Protein AF-A0A811PKY4-F1 (afdb_monomer_lite)

Sequence (153 aa):
MANHGAAAIILIPSLLMAVALSRVDARLTAMRHNVAAALRWAKASVRPTGRSTRLTVRRDANGGYLLEKGAPVPVPELTCNKVHGVQAGETCSSVAQGSGLSQDDFLGFNPNINYEKMFIGHWVCLEATSARLSACMPGLICAAPLVPASRRR

Organism: NCBI:txid422564

Structure (mmCIF, N/CA/C/O backbone):
data_AF-A0A811PKY4-F1
#
_entry.id   AF-A0A811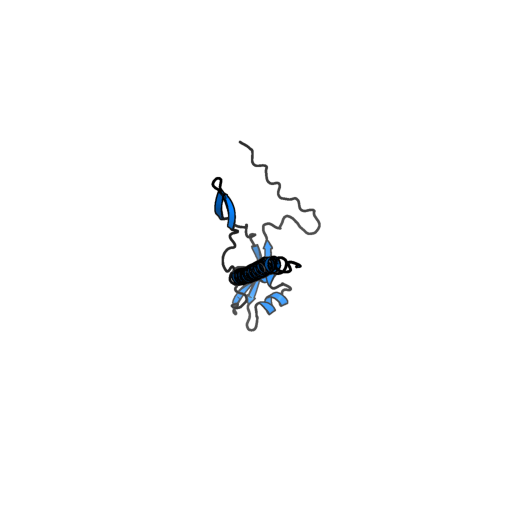PKY4-F1
#
loop_
_atom_site.group_PDB
_atom_site.id
_atom_site.type_symbol
_atom_site.label_atom_id
_atom_site.label_alt_id
_atom_site.label_comp_id
_atom_site.label_asym_id
_atom_site.label_entity_id
_atom_site.label_seq_id
_atom_site.pdbx_PDB_ins_code
_atom_site.Cartn_x
_atom_site.Cartn_y
_atom_site.Cartn_z
_atom_site.occupancy
_atom_site.B_iso_or_equiv
_atom_site.auth_seq_id
_atom_site.auth_comp_id
_atom_site.auth_asym_id
_atom_site.auth_atom_id
_atom_site.pdbx_PDB_model_num
ATOM 1 N N . MET A 1 1 ? -26.630 -38.150 -80.954 1.00 43.03 1 MET A N 1
ATOM 2 C CA . MET A 1 1 ? -26.161 -38.874 -79.752 1.00 43.03 1 MET A CA 1
ATOM 3 C C . MET A 1 1 ? -25.274 -37.926 -78.956 1.00 43.03 1 MET A C 1
ATOM 5 O O . MET A 1 1 ? -24.076 -37.871 -79.193 1.00 43.03 1 MET A O 1
ATOM 9 N N . ALA A 1 2 ? -25.871 -37.080 -78.113 1.00 48.19 2 ALA A N 1
ATOM 10 C CA . ALA A 1 2 ? -25.121 -36.136 -77.291 1.00 48.19 2 ALA A CA 1
ATOM 11 C C . ALA A 1 2 ? -24.667 -36.854 -76.018 1.00 48.19 2 ALA A C 1
ATOM 13 O O . ALA A 1 2 ? -25.489 -37.371 -75.260 1.00 48.19 2 ALA A O 1
ATOM 14 N N . ASN A 1 3 ? -23.351 -36.938 -75.819 1.00 51.03 3 ASN A N 1
ATOM 15 C CA . ASN A 1 3 ? -22.795 -37.372 -74.551 1.00 51.03 3 ASN A CA 1
ATOM 16 C C . ASN A 1 3 ? -23.120 -36.283 -73.508 1.00 51.03 3 ASN A C 1
ATOM 18 O O . ASN A 1 3 ? -22.795 -35.117 -73.691 1.00 51.03 3 ASN A O 1
ATOM 22 N N . HIS A 1 4 ? -23.834 -36.645 -72.445 1.00 53.56 4 HIS A N 1
ATOM 23 C CA . HIS A 1 4 ? -24.158 -35.752 -71.324 1.00 53.56 4 HIS A CA 1
ATOM 24 C C . HIS A 1 4 ? -23.570 -36.277 -69.999 1.00 53.56 4 HIS A C 1
ATOM 26 O O . HIS A 1 4 ? -24.026 -35.921 -68.919 1.00 53.56 4 HIS A O 1
ATOM 32 N N . GLY A 1 5 ? -22.545 -37.138 -70.059 1.00 55.12 5 GLY A N 1
ATOM 33 C CA . GLY A 1 5 ? -22.059 -37.899 -68.899 1.00 55.12 5 GLY A CA 1
ATOM 34 C C . GLY A 1 5 ? -20.839 -37.343 -68.154 1.00 55.12 5 GLY A C 1
ATOM 35 O O . GLY A 1 5 ? -20.480 -37.898 -67.124 1.00 55.12 5 GLY A O 1
ATOM 36 N N . ALA A 1 6 ? -20.175 -36.285 -68.636 1.00 54.97 6 ALA A N 1
ATOM 37 C CA . ALA A 1 6 ? -18.858 -35.898 -68.104 1.00 54.97 6 ALA A CA 1
ATOM 38 C C . ALA A 1 6 ? -18.867 -34.715 -67.112 1.00 54.97 6 ALA A C 1
ATOM 40 O O . ALA A 1 6 ? -17.943 -34.583 -66.313 1.00 54.97 6 ALA A O 1
ATOM 41 N N . ALA A 1 7 ? -19.900 -33.864 -67.113 1.00 54.44 7 ALA A N 1
ATOM 42 C CA . ALA A 1 7 ? -19.901 -32.631 -66.313 1.00 54.44 7 ALA A CA 1
ATOM 43 C C . ALA A 1 7 ? -20.291 -32.837 -64.833 1.00 54.44 7 ALA A C 1
ATOM 45 O O . ALA A 1 7 ? -19.872 -32.069 -63.970 1.00 54.44 7 ALA A O 1
ATOM 46 N N . ALA A 1 8 ? -21.056 -33.887 -64.514 1.00 54.09 8 ALA A N 1
ATOM 47 C CA . ALA A 1 8 ? -21.541 -34.136 -63.151 1.00 54.09 8 ALA A CA 1
ATOM 48 C C . ALA A 1 8 ? -20.479 -34.753 -62.217 1.00 54.09 8 ALA A C 1
ATOM 50 O O . ALA A 1 8 ? -20.572 -34.616 -61.000 1.00 54.09 8 ALA A O 1
ATOM 51 N N . ILE A 1 9 ? -19.449 -35.403 -62.769 1.00 55.09 9 ILE A N 1
ATOM 52 C CA . ILE A 1 9 ? -18.454 -36.160 -61.988 1.00 55.09 9 ILE A CA 1
ATOM 53 C C . ILE A 1 9 ? -17.368 -35.240 -61.400 1.00 55.09 9 ILE A C 1
ATOM 55 O O . ILE A 1 9 ? -16.780 -35.566 -60.375 1.00 55.09 9 ILE A O 1
ATOM 59 N N . ILE A 1 10 ? -17.140 -34.058 -61.985 1.00 55.59 10 ILE A N 1
ATOM 60 C CA . ILE A 1 10 ? -16.085 -33.119 -61.554 1.00 55.59 10 ILE A CA 1
ATOM 61 C C . ILE A 1 10 ? -16.537 -32.251 -60.364 1.00 55.59 10 ILE A C 1
ATOM 63 O O . ILE A 1 10 ? -15.718 -31.848 -59.541 1.00 55.59 10 ILE A O 1
ATOM 67 N N . LEU A 1 11 ? -17.843 -32.017 -60.202 1.00 58.88 11 LEU A N 1
ATOM 68 C CA . LEU A 1 11 ? -18.378 -31.187 -59.111 1.00 58.88 11 LEU A CA 1
ATOM 69 C C . LEU A 1 11 ? -18.365 -31.900 -57.749 1.00 58.88 11 LEU A C 1
ATOM 71 O O . LEU A 1 11 ? -18.230 -31.253 -56.711 1.00 58.88 11 LEU A O 1
ATOM 75 N N . ILE A 1 12 ? -18.459 -33.232 -57.744 1.00 65.75 12 ILE A N 1
ATOM 76 C CA . ILE A 1 12 ? -18.474 -34.057 -56.527 1.00 65.75 12 ILE A CA 1
ATOM 77 C C . ILE A 1 12 ? -17.137 -33.989 -55.754 1.00 65.75 12 ILE A C 1
ATOM 79 O O . ILE A 1 12 ? -17.178 -33.698 -54.557 1.00 65.75 12 ILE A O 1
ATOM 83 N N . PRO A 1 13 ? -15.949 -34.192 -56.366 1.00 66.50 13 PRO A N 1
ATOM 84 C CA . PRO A 1 13 ? -14.678 -34.093 -55.649 1.00 66.50 13 PRO A CA 1
ATOM 85 C C . PRO A 1 13 ? -14.370 -32.661 -55.195 1.00 66.50 13 PRO A C 1
ATOM 87 O O . PRO A 1 13 ? -13.866 -32.478 -54.088 1.00 66.50 13 PRO A O 1
ATOM 90 N N . SER A 1 14 ? -14.729 -31.639 -55.981 1.00 71.88 14 SER A N 1
ATOM 91 C CA . SER A 1 14 ? -14.565 -30.234 -55.580 1.00 71.88 14 SER A CA 1
ATOM 92 C C . SER A 1 14 ? -15.417 -29.877 -54.360 1.00 71.88 14 SER A C 1
ATOM 94 O O . SER A 1 14 ? -14.925 -29.226 -53.438 1.00 71.88 14 SER A O 1
ATOM 96 N N . LEU A 1 15 ? -16.666 -30.352 -54.308 1.00 71.75 15 LEU A N 1
ATOM 97 C CA . LEU A 1 15 ? -17.543 -30.156 -53.154 1.00 71.75 15 LEU A CA 1
ATOM 98 C C . LEU A 1 15 ? -17.033 -30.918 -51.919 1.00 71.75 15 LEU A C 1
ATOM 100 O O . LEU A 1 15 ? -17.050 -30.379 -50.813 1.00 71.75 15 LEU A O 1
ATOM 104 N N . LEU A 1 16 ? -16.517 -32.139 -52.102 1.00 71.12 16 LEU A N 1
ATOM 105 C CA . LEU A 1 16 ? -15.945 -32.935 -51.014 1.00 71.12 16 LEU A CA 1
ATOM 106 C C . LEU A 1 16 ? -14.696 -32.267 -50.408 1.00 71.12 16 LEU A C 1
ATOM 108 O O . LEU A 1 16 ? -14.552 -32.230 -49.184 1.00 71.12 16 LEU A O 1
ATOM 112 N N . MET A 1 17 ? -13.823 -31.695 -51.246 1.00 70.00 17 MET A N 1
ATOM 113 C CA . MET A 1 17 ? -12.639 -30.951 -50.798 1.00 70.00 17 MET A CA 1
ATOM 114 C C . MET A 1 17 ? -13.010 -29.636 -50.104 1.00 70.00 17 MET A C 1
ATOM 116 O O . MET A 1 17 ? -12.439 -29.325 -49.061 1.00 70.00 17 MET A O 1
ATOM 120 N N . ALA A 1 18 ? -14.003 -28.898 -50.608 1.00 68.25 18 ALA A N 1
ATOM 121 C CA . ALA A 1 18 ? -14.485 -27.676 -49.960 1.00 68.25 18 ALA A CA 1
ATOM 122 C C . ALA A 1 18 ? -15.056 -27.955 -48.555 1.00 68.25 18 ALA A C 1
ATOM 124 O O . ALA A 1 18 ? -14.702 -27.275 -47.594 1.00 68.25 18 ALA A O 1
ATOM 125 N N . VAL A 1 19 ? -15.866 -29.011 -48.405 1.00 69.31 19 VAL A N 1
ATOM 126 C CA . VAL A 1 19 ? -16.409 -29.431 -47.100 1.00 69.31 19 VAL A CA 1
ATOM 127 C C . VAL A 1 19 ? -15.298 -29.889 -46.147 1.00 69.31 19 VAL A C 1
ATOM 129 O O . VAL A 1 19 ? -15.368 -29.615 -44.947 1.00 69.31 19 VAL A O 1
ATOM 132 N N . ALA A 1 20 ? -14.262 -30.567 -46.649 1.00 66.19 20 ALA A N 1
ATOM 133 C CA . ALA A 1 20 ? -13.107 -30.957 -45.843 1.00 66.19 20 ALA A CA 1
ATOM 134 C C . ALA A 1 20 ? -12.315 -29.735 -45.342 1.00 66.19 20 ALA A C 1
ATOM 136 O O . ALA A 1 20 ? -12.012 -29.671 -44.150 1.00 66.19 20 ALA A O 1
ATOM 137 N N . LEU A 1 21 ? -12.056 -28.746 -46.205 1.00 66.06 21 LEU A N 1
ATOM 138 C CA . LEU A 1 21 ? -11.366 -27.502 -45.840 1.00 66.06 21 LEU A CA 1
ATOM 139 C C . LEU A 1 21 ? -12.149 -26.708 -44.781 1.00 66.06 21 LEU A C 1
ATOM 141 O O . LEU A 1 21 ? -11.592 -26.390 -43.731 1.00 66.06 21 LEU A O 1
ATOM 145 N N . SER A 1 22 ? -13.466 -26.528 -44.949 1.00 64.62 22 SER A N 1
ATOM 146 C CA . SER A 1 22 ? -14.300 -25.845 -43.942 1.00 64.62 22 SER A CA 1
ATOM 147 C C . SER A 1 22 ? -14.326 -26.562 -42.583 1.00 64.62 22 SER A C 1
ATOM 149 O O . SER A 1 22 ? -14.400 -25.921 -41.532 1.00 64.62 22 SER A O 1
ATOM 151 N N . ARG A 1 23 ? -14.240 -27.901 -42.566 1.00 64.94 23 ARG A N 1
ATOM 152 C CA . ARG A 1 23 ? -14.153 -28.685 -41.318 1.00 64.94 23 ARG A CA 1
ATOM 153 C C . ARG A 1 23 ? -12.795 -28.537 -40.629 1.00 64.94 23 ARG A C 1
ATOM 155 O O . ARG A 1 23 ? -12.744 -28.570 -39.399 1.00 64.94 23 ARG A O 1
ATOM 162 N N . VAL A 1 24 ? -11.711 -28.386 -41.389 1.00 65.31 24 VAL A N 1
ATOM 163 C CA . VAL A 1 24 ? -10.367 -28.130 -40.845 1.00 65.31 24 VAL A CA 1
ATOM 164 C C . VAL A 1 24 ? -10.294 -26.726 -40.236 1.00 65.31 24 VAL A C 1
ATOM 166 O O . VAL A 1 24 ? -9.824 -26.593 -39.105 1.00 65.31 24 VAL A O 1
ATOM 169 N N . ASP A 1 25 ? -10.857 -25.711 -40.898 1.00 60.94 25 ASP A N 1
ATOM 170 C CA . ASP A 1 25 ? -10.907 -24.331 -40.388 1.00 60.94 25 ASP A CA 1
ATOM 171 C C . ASP A 1 25 ? -11.718 -24.210 -39.088 1.00 60.94 25 ASP A C 1
ATOM 173 O O . ASP A 1 25 ? -11.295 -23.550 -38.130 1.00 60.94 25 ASP A O 1
ATOM 177 N N . ALA A 1 26 ? -12.853 -24.912 -39.000 1.00 58.62 26 ALA A N 1
ATOM 178 C CA . ALA A 1 26 ? -13.662 -24.972 -37.783 1.00 58.62 26 ALA A CA 1
ATOM 179 C C . ALA A 1 26 ? -12.897 -25.621 -36.614 1.00 58.62 26 ALA A C 1
ATOM 181 O O . ALA A 1 26 ? -12.921 -25.116 -35.488 1.00 58.62 26 ALA A O 1
ATOM 182 N N . ARG A 1 27 ? -12.158 -26.709 -36.877 1.00 60.44 27 ARG A N 1
ATOM 183 C CA . ARG A 1 27 ? -11.315 -27.379 -35.871 1.00 60.44 27 ARG A CA 1
ATOM 184 C C . ARG A 1 27 ? -10.143 -26.503 -35.424 1.00 60.44 27 ARG A C 1
ATOM 186 O O . ARG A 1 27 ? -9.838 -26.463 -34.232 1.00 60.44 27 ARG A O 1
ATOM 193 N N . LEU A 1 28 ? -9.519 -25.774 -36.350 1.00 57.12 28 LEU A N 1
ATOM 194 C CA . LEU A 1 28 ? -8.425 -24.850 -36.048 1.00 57.12 28 LEU A CA 1
ATOM 195 C C . LEU A 1 28 ? -8.905 -23.666 -35.196 1.00 57.12 28 LEU A C 1
ATOM 197 O O . LEU A 1 28 ? -8.237 -23.274 -34.237 1.00 57.12 28 LEU A O 1
ATOM 201 N N . THR A 1 29 ? -10.088 -23.132 -35.499 1.00 60.00 29 THR A N 1
ATOM 202 C CA . THR A 1 29 ? -10.709 -22.042 -34.733 1.00 60.00 29 THR A CA 1
ATOM 203 C C . THR A 1 29 ? -11.095 -22.506 -33.325 1.00 60.00 29 THR A C 1
ATOM 205 O O . THR A 1 29 ? -10.765 -21.837 -32.345 1.00 60.00 29 THR A O 1
ATOM 208 N N . ALA A 1 30 ? -11.681 -23.701 -33.187 1.00 60.03 30 ALA A N 1
ATOM 209 C CA . ALA A 1 30 ? -12.003 -24.292 -31.885 1.00 60.03 30 ALA A CA 1
ATOM 210 C C . ALA A 1 30 ? -10.752 -24.520 -31.011 1.00 60.03 30 ALA A C 1
ATOM 212 O O . ALA A 1 30 ? -10.748 -24.162 -29.832 1.00 60.03 30 ALA A O 1
ATOM 213 N N . MET A 1 31 ? -9.653 -25.029 -31.587 1.00 59.41 31 MET A N 1
ATOM 214 C CA . MET A 1 31 ? -8.384 -25.163 -30.858 1.00 59.41 31 MET A CA 1
ATOM 215 C C . MET A 1 31 ? -7.828 -23.808 -30.397 1.00 59.41 31 MET A C 1
ATOM 217 O O . MET A 1 31 ? -7.381 -23.685 -29.256 1.00 59.41 31 MET A O 1
ATOM 221 N N . ARG A 1 32 ? -7.905 -22.765 -31.235 1.00 60.34 32 ARG A N 1
ATOM 222 C CA . ARG A 1 32 ? -7.446 -21.409 -30.884 1.00 60.34 32 ARG A CA 1
ATOM 223 C C . ARG A 1 32 ? -8.217 -20.803 -29.710 1.00 60.34 32 ARG A C 1
ATOM 225 O O . ARG A 1 32 ? -7.597 -20.194 -28.836 1.00 60.34 32 ARG A O 1
ATOM 232 N N . HIS A 1 33 ? -9.536 -20.990 -29.645 1.00 59.53 33 HIS A N 1
ATOM 233 C CA . HIS A 1 33 ? -10.342 -20.484 -28.527 1.00 59.53 33 HIS A CA 1
ATOM 234 C C . HIS A 1 33 ? -10.038 -21.200 -27.207 1.00 59.53 33 HIS A C 1
ATOM 236 O O . HIS A 1 33 ? -9.929 -20.533 -26.174 1.00 59.53 33 HIS A O 1
ATOM 242 N N . ASN A 1 34 ? -9.813 -22.516 -27.247 1.00 69.50 34 ASN A N 1
ATOM 243 C CA . ASN A 1 34 ? -9.462 -23.307 -26.066 1.00 69.50 34 ASN A CA 1
ATOM 244 C C . ASN A 1 34 ? -8.088 -22.914 -25.502 1.00 69.50 34 ASN A C 1
ATOM 246 O O . ASN A 1 34 ? -7.943 -22.722 -24.295 1.00 69.50 34 ASN A O 1
ATOM 250 N N . VAL A 1 35 ? -7.097 -22.700 -26.374 1.00 70.00 35 VAL A N 1
ATOM 251 C CA . VAL A 1 35 ? -5.758 -22.241 -25.970 1.00 70.00 35 VAL A CA 1
ATOM 252 C C . VAL A 1 35 ? -5.813 -20.822 -25.394 1.00 70.00 35 VAL A C 1
ATOM 254 O O . VAL A 1 35 ? -5.243 -20.564 -24.335 1.00 70.00 35 VAL A O 1
ATOM 257 N N . ALA A 1 36 ? -6.553 -19.904 -26.024 1.00 69.81 36 ALA A N 1
ATOM 258 C CA . ALA A 1 36 ? -6.705 -18.539 -25.519 1.00 69.81 36 ALA A CA 1
ATOM 259 C C . ALA A 1 36 ? -7.416 -18.489 -24.153 1.00 69.81 36 ALA A C 1
ATOM 261 O O . ALA A 1 36 ? -7.053 -17.680 -23.297 1.00 69.81 36 ALA A O 1
ATOM 262 N N . ALA A 1 37 ? -8.410 -19.354 -23.929 1.00 67.38 37 ALA A N 1
ATOM 263 C CA . ALA A 1 37 ? -9.075 -19.490 -22.636 1.00 67.38 37 ALA A CA 1
ATOM 264 C C . ALA A 1 37 ? -8.130 -20.056 -21.563 1.00 67.38 37 ALA A C 1
ATOM 266 O O . ALA A 1 37 ? -8.050 -19.491 -20.472 1.00 67.38 37 ALA A O 1
ATOM 267 N N . ALA A 1 38 ? -7.347 -21.087 -21.896 1.00 64.12 38 ALA A N 1
ATOM 268 C CA . ALA A 1 38 ? -6.348 -21.667 -20.997 1.00 64.12 38 ALA A CA 1
ATOM 269 C C . ALA A 1 38 ? -5.264 -20.649 -20.589 1.00 64.12 38 ALA A C 1
ATOM 271 O O . ALA A 1 38 ? -4.930 -20.539 -19.411 1.00 64.12 38 ALA A O 1
ATOM 272 N N . LEU A 1 39 ? -4.771 -19.835 -21.531 1.00 63.69 39 LEU A N 1
ATOM 273 C CA . LEU A 1 39 ? -3.813 -18.754 -21.255 1.00 63.69 39 LEU A CA 1
ATOM 274 C C . LEU A 1 39 ? -4.390 -17.653 -20.353 1.00 63.69 39 LEU A C 1
ATOM 276 O O . LEU A 1 39 ? -3.674 -17.122 -19.502 1.00 63.69 39 LEU A O 1
ATOM 280 N N . ARG A 1 40 ? -5.670 -17.296 -20.525 1.00 68.88 40 ARG A N 1
ATOM 281 C CA . ARG A 1 40 ? -6.346 -16.311 -19.663 1.00 68.88 40 ARG A CA 1
ATOM 282 C C . ARG A 1 40 ? -6.516 -16.828 -18.235 1.00 68.88 40 ARG A C 1
ATOM 284 O O . ARG A 1 40 ? -6.245 -16.083 -17.298 1.00 68.88 40 ARG A O 1
ATOM 291 N N . TRP A 1 41 ? -6.897 -18.094 -18.071 1.00 59.09 41 TRP A N 1
ATOM 292 C CA . TRP A 1 41 ? -7.023 -18.720 -16.753 1.00 59.09 41 TRP A CA 1
ATOM 293 C C . TRP A 1 41 ? -5.667 -18.864 -16.051 1.00 59.09 41 TRP A C 1
ATOM 295 O O . TRP A 1 41 ? -5.528 -18.458 -14.902 1.00 59.09 41 TRP A O 1
ATOM 305 N N . ALA A 1 42 ? -4.625 -19.301 -16.768 1.00 58.78 42 ALA A N 1
ATOM 306 C CA . ALA A 1 42 ? -3.275 -19.424 -16.208 1.00 58.78 42 ALA A CA 1
ATOM 307 C C . ALA A 1 42 ? -2.707 -18.082 -15.696 1.00 58.78 42 ALA A C 1
ATOM 309 O O . ALA A 1 42 ? -2.032 -18.057 -14.670 1.00 58.78 42 ALA A O 1
ATOM 310 N N . LYS A 1 43 ? -3.011 -16.959 -16.365 1.00 58.38 43 LYS A N 1
ATOM 311 C CA . LYS A 1 43 ? -2.634 -15.616 -15.888 1.00 58.38 43 LYS A CA 1
ATOM 312 C C . LYS A 1 43 ? -3.423 -15.163 -14.657 1.00 58.38 43 LYS A C 1
ATOM 314 O O . LYS A 1 43 ? -2.875 -14.430 -13.842 1.00 58.38 43 LYS A O 1
ATOM 319 N N . ALA A 1 44 ? -4.679 -15.585 -14.513 1.00 58.28 44 ALA A N 1
ATOM 320 C CA . ALA A 1 44 ? -5.526 -15.220 -13.377 1.00 58.28 44 ALA A CA 1
ATOM 321 C C . ALA A 1 44 ? -5.170 -15.986 -12.085 1.00 58.28 44 ALA A C 1
ATOM 323 O O . ALA A 1 44 ? -5.430 -15.495 -10.988 1.00 58.28 44 ALA A O 1
ATOM 324 N N . SER A 1 45 ? -4.555 -17.168 -12.199 1.00 52.84 45 SER A N 1
ATOM 325 C CA . SER A 1 45 ? -4.222 -18.031 -11.054 1.00 52.84 45 SER A CA 1
ATOM 326 C C . SER A 1 45 ? -2.920 -17.671 -10.324 1.00 52.84 45 SER A C 1
ATOM 328 O O . SER A 1 45 ? -2.666 -18.210 -9.248 1.00 52.84 45 SER A O 1
ATOM 330 N N . VAL A 1 46 ? -2.095 -16.761 -10.852 1.00 51.47 46 VAL A N 1
ATOM 331 C CA . VAL A 1 46 ? -0.828 -16.358 -10.217 1.00 51.47 46 VAL A CA 1
ATOM 332 C C . VAL A 1 46 ? -1.035 -15.073 -9.408 1.00 51.47 46 VAL A C 1
ATOM 334 O O . VAL A 1 46 ? -0.939 -13.973 -9.945 1.00 51.47 46 VAL A O 1
ATOM 337 N N . ARG A 1 47 ? -1.292 -15.191 -8.097 1.00 55.25 47 ARG A N 1
ATOM 338 C CA . ARG A 1 47 ? -1.123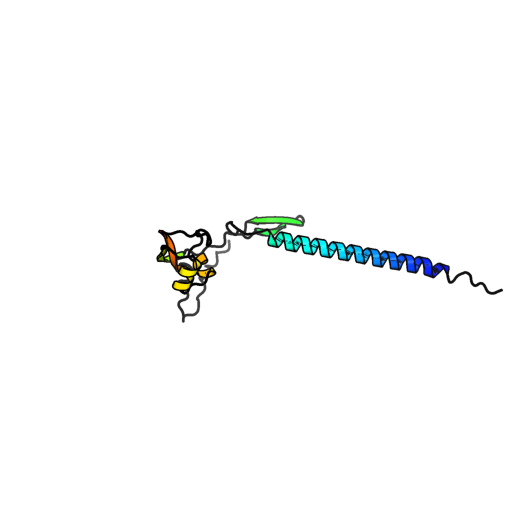 -14.069 -7.151 1.00 55.25 47 ARG A CA 1
ATOM 339 C C . ARG A 1 47 ? 0.322 -14.084 -6.647 1.00 55.25 47 ARG A C 1
ATOM 341 O O . ARG A 1 47 ? 0.707 -15.063 -6.008 1.00 55.25 47 ARG A O 1
ATOM 348 N N . PRO A 1 48 ? 1.146 -13.056 -6.913 1.00 51.06 48 PRO A N 1
ATOM 349 C CA . PRO A 1 48 ? 2.527 -13.057 -6.461 1.00 51.06 48 PRO A CA 1
ATOM 350 C C . PRO A 1 48 ? 2.562 -12.677 -4.976 1.00 51.06 48 PRO A C 1
ATOM 352 O O . PRO A 1 48 ? 2.680 -11.511 -4.628 1.00 51.06 48 PRO A O 1
ATOM 355 N N . THR A 1 49 ? 2.465 -13.657 -4.077 1.00 57.38 49 THR A N 1
ATOM 356 C CA . THR A 1 49 ? 2.671 -13.454 -2.628 1.00 57.38 49 THR A CA 1
ATOM 357 C C . THR A 1 49 ? 4.143 -13.607 -2.223 1.00 57.38 49 THR A C 1
ATOM 359 O O . THR A 1 49 ? 4.454 -13.884 -1.069 1.00 57.38 49 THR A O 1
ATOM 362 N N . GLY A 1 50 ? 5.073 -13.459 -3.172 1.00 55.97 50 GLY A N 1
ATOM 363 C CA . GLY A 1 50 ? 6.508 -13.624 -2.956 1.00 55.97 50 GLY A CA 1
ATOM 364 C C . GLY A 1 50 ? 7.317 -12.562 -3.692 1.00 55.97 50 GLY A C 1
ATOM 365 O O . GLY A 1 50 ? 6.877 -12.035 -4.713 1.00 55.97 50 GLY A O 1
ATOM 366 N N . ARG A 1 51 ? 8.509 -12.254 -3.155 1.00 60.38 51 ARG A N 1
ATOM 367 C CA . ARG A 1 51 ? 9.503 -11.318 -3.710 1.00 60.38 51 ARG A CA 1
ATOM 368 C C . ARG A 1 51 ? 9.554 -11.445 -5.235 1.00 60.38 51 ARG A C 1
ATOM 370 O O . ARG A 1 51 ? 10.034 -12.456 -5.748 1.00 60.38 51 ARG A O 1
ATOM 377 N N . SER A 1 52 ? 9.055 -10.416 -5.923 1.00 57.28 52 SER A N 1
ATOM 378 C CA . SER A 1 52 ? 8.992 -10.340 -7.384 1.00 57.28 52 SER A CA 1
ATOM 379 C C . SER A 1 52 ? 10.403 -10.449 -7.958 1.00 57.28 52 SER A C 1
ATOM 381 O O . SER A 1 52 ? 11.156 -9.479 -8.032 1.00 57.28 52 SER A O 1
ATOM 383 N N . THR A 1 53 ? 10.806 -11.671 -8.294 1.00 58.00 53 THR A N 1
ATOM 384 C CA . THR A 1 53 ? 12.020 -11.920 -9.059 1.00 58.00 53 THR A CA 1
ATOM 385 C C . THR A 1 53 ? 11.581 -11.955 -10.506 1.00 58.00 53 THR A C 1
ATOM 387 O O . THR A 1 53 ? 10.894 -12.872 -10.949 1.00 58.00 53 THR A O 1
ATOM 390 N N . ARG A 1 54 ? 11.912 -10.891 -11.239 1.00 68.31 54 ARG A N 1
ATOM 391 C CA . ARG A 1 54 ? 11.694 -10.846 -12.680 1.00 68.31 54 ARG A CA 1
ATOM 392 C C . ARG A 1 54 ? 12.519 -11.976 -13.290 1.00 68.31 54 ARG A C 1
ATOM 394 O O . ARG A 1 54 ? 13.739 -11.892 -13.305 1.00 68.31 54 ARG A O 1
ATOM 401 N N . LEU A 1 55 ? 11.876 -13.036 -13.760 1.00 75.00 55 LEU A N 1
ATOM 402 C CA . LEU A 1 55 ? 12.554 -14.055 -14.554 1.00 75.00 55 LEU A CA 1
ATOM 403 C C . LEU A 1 55 ? 12.730 -13.500 -15.965 1.00 75.00 55 LEU A C 1
ATOM 405 O O . LEU A 1 55 ? 11.757 -13.086 -16.599 1.00 75.00 55 LEU A O 1
ATOM 409 N N . THR A 1 56 ? 13.967 -13.450 -16.443 1.00 76.94 56 THR A N 1
ATOM 410 C CA . THR A 1 56 ? 14.262 -13.076 -17.826 1.00 76.94 56 THR A CA 1
ATOM 411 C C . THR A 1 56 ? 14.512 -14.341 -18.625 1.00 76.94 56 THR A C 1
ATOM 413 O O . THR A 1 56 ? 15.383 -15.138 -18.286 1.00 76.94 56 THR A O 1
ATOM 416 N N . VAL A 1 57 ? 13.729 -14.531 -19.686 1.00 85.31 57 VAL A N 1
ATOM 417 C CA . VAL A 1 57 ? 13.913 -15.639 -20.624 1.00 85.31 57 VAL A CA 1
ATOM 418 C C . VAL A 1 57 ? 14.892 -15.190 -21.705 1.00 85.31 57 VAL A C 1
ATOM 420 O O . VAL A 1 57 ? 14.629 -14.204 -22.396 1.00 85.31 57 VAL A O 1
ATOM 423 N N . ARG A 1 58 ? 16.007 -15.905 -21.872 1.00 86.69 58 ARG A N 1
ATOM 424 C CA . ARG A 1 58 ? 16.956 -15.693 -22.979 1.00 86.69 58 ARG A CA 1
ATOM 425 C C . ARG A 1 58 ? 17.090 -16.962 -23.816 1.00 86.69 58 ARG A C 1
ATOM 427 O O . ARG A 1 58 ? 16.899 -18.062 -23.308 1.00 86.69 58 ARG A O 1
ATOM 434 N N . ARG A 1 59 ? 17.398 -16.807 -25.105 1.00 87.56 59 ARG A N 1
ATOM 435 C CA . ARG A 1 59 ? 17.761 -17.920 -25.997 1.00 87.56 59 ARG A CA 1
ATOM 436 C C . ARG A 1 59 ? 19.245 -18.237 -25.846 1.00 87.56 59 ARG A C 1
ATOM 438 O O . ARG A 1 59 ? 20.050 -17.306 -25.851 1.00 87.56 59 ARG A O 1
ATOM 445 N N . ASP A 1 60 ? 19.593 -19.515 -25.747 1.00 86.31 60 ASP A N 1
ATOM 446 C CA . ASP A 1 60 ? 20.987 -19.962 -25.823 1.00 86.31 60 ASP A CA 1
ATOM 447 C C . ASP A 1 60 ? 21.452 -20.165 -27.278 1.00 86.31 60 ASP A C 1
ATOM 449 O O . ASP A 1 60 ? 20.665 -20.092 -28.227 1.00 86.31 60 ASP A O 1
ATOM 453 N N . ALA A 1 61 ? 22.752 -20.414 -27.451 1.00 89.75 61 ALA A N 1
ATOM 454 C CA . ALA A 1 61 ? 23.381 -20.628 -28.757 1.00 89.75 61 ALA A CA 1
ATOM 455 C C . ALA A 1 61 ? 22.913 -21.910 -29.475 1.00 89.75 61 ALA A C 1
ATOM 457 O O . ALA A 1 61 ? 23.073 -22.023 -30.687 1.00 89.75 61 ALA A O 1
ATOM 458 N N . ASN A 1 62 ? 22.310 -22.849 -28.744 1.00 92.62 62 ASN A N 1
ATOM 459 C CA . ASN A 1 62 ? 21.782 -24.110 -29.258 1.00 92.62 62 ASN A CA 1
ATOM 460 C C . ASN A 1 62 ? 20.266 -24.027 -29.531 1.00 92.62 62 ASN A C 1
ATOM 462 O O . ASN A 1 62 ? 19.645 -25.023 -29.899 1.00 92.62 62 ASN A O 1
ATOM 466 N N . GLY A 1 63 ? 19.654 -22.848 -29.359 1.00 85.06 63 GLY A N 1
ATOM 467 C CA . GLY A 1 63 ? 18.228 -22.615 -29.577 1.00 85.06 63 GLY A CA 1
ATOM 468 C C . GLY A 1 63 ? 17.322 -22.947 -28.386 1.00 85.06 63 GLY A C 1
ATOM 469 O O . GLY A 1 63 ? 16.101 -22.832 -28.531 1.00 85.06 63 GLY A O 1
ATOM 470 N N . GLY A 1 64 ? 17.876 -23.303 -27.226 1.00 86.44 64 GLY A N 1
ATOM 471 C CA . GLY A 1 64 ? 17.151 -23.526 -25.974 1.00 86.44 64 GLY A CA 1
ATOM 472 C C . GLY A 1 64 ? 16.748 -22.232 -25.257 1.00 86.44 64 GLY A C 1
ATOM 473 O O . GLY A 1 64 ? 17.099 -21.127 -25.679 1.00 86.44 64 GLY A O 1
ATOM 474 N N . TYR A 1 65 ? 15.974 -22.368 -24.176 1.00 88.56 65 TYR A N 1
ATOM 475 C CA . TYR A 1 65 ? 15.532 -21.258 -23.326 1.00 88.56 65 TYR A CA 1
ATOM 476 C C . TYR A 1 65 ? 16.205 -21.342 -21.956 1.00 88.56 65 TYR A C 1
ATOM 478 O O . TYR A 1 65 ? 16.027 -22.320 -21.231 1.00 88.56 65 TYR A O 1
ATOM 486 N N . LEU A 1 66 ? 16.924 -20.290 -21.577 1.00 83.25 66 LEU A N 1
ATOM 487 C CA . LEU A 1 66 ? 17.511 -20.128 -20.253 1.00 83.25 66 LEU A CA 1
ATOM 488 C C . LEU A 1 66 ? 16.634 -19.197 -19.416 1.00 83.25 66 LEU A C 1
ATOM 490 O O . LEU A 1 66 ? 16.281 -18.094 -19.846 1.00 83.25 66 LEU A O 1
ATOM 494 N N . LEU A 1 67 ? 16.282 -19.659 -18.216 1.00 81.75 67 LEU A N 1
ATOM 495 C CA . LEU A 1 67 ? 15.605 -18.864 -17.198 1.00 81.75 67 LEU A CA 1
ATOM 496 C C . LEU A 1 67 ? 16.667 -18.217 -16.314 1.00 81.75 67 LEU A C 1
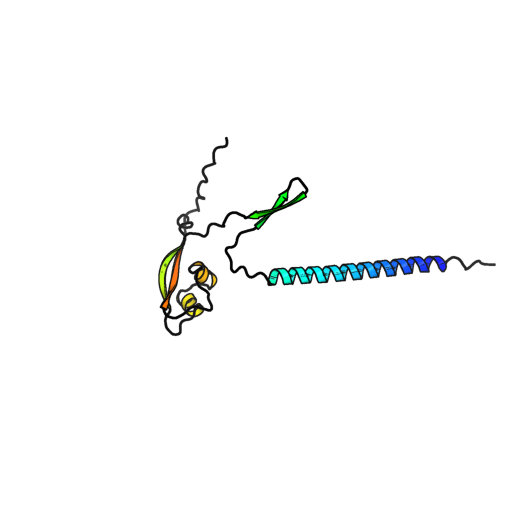ATOM 498 O O . LEU A 1 67 ? 17.204 -18.842 -15.401 1.00 81.75 67 LEU A O 1
ATOM 502 N N . GLU A 1 68 ? 16.981 -16.958 -16.591 1.00 80.50 68 GLU A N 1
ATOM 503 C CA . GLU A 1 68 ? 17.888 -16.188 -15.751 1.00 80.50 68 GLU A CA 1
ATOM 504 C C . GLU A 1 68 ? 17.082 -15.527 -14.629 1.00 80.50 68 GLU A C 1
ATOM 506 O O . GLU A 1 68 ? 16.066 -14.858 -14.859 1.00 80.50 68 GLU A O 1
ATOM 511 N N . LYS A 1 69 ? 17.535 -15.716 -13.386 1.00 83.00 69 LYS A N 1
ATOM 512 C CA . LYS A 1 69 ? 17.025 -14.962 -12.242 1.00 83.00 69 LYS A CA 1
ATOM 513 C C . LYS A 1 69 ? 17.422 -13.504 -12.452 1.00 83.00 69 LYS A C 1
ATOM 515 O O . LYS A 1 69 ? 18.588 -13.157 -12.283 1.00 83.00 69 LYS A O 1
ATOM 520 N N . GLY A 1 70 ? 16.466 -12.660 -12.830 1.00 67.00 70 GLY A N 1
ATOM 521 C CA . GLY A 1 70 ? 16.716 -11.233 -12.965 1.00 67.00 70 GLY A CA 1
ATOM 522 C C . GLY A 1 70 ? 17.205 -10.653 -11.645 1.00 67.00 70 GLY A C 1
ATOM 523 O O . GLY A 1 70 ? 16.864 -11.143 -10.560 1.00 67.00 70 GLY A O 1
ATOM 524 N N . ALA A 1 71 ? 18.034 -9.615 -11.750 1.00 67.94 71 ALA A N 1
ATOM 525 C CA . ALA A 1 71 ? 18.545 -8.908 -10.588 1.00 67.94 71 ALA A CA 1
ATOM 526 C C . ALA A 1 71 ? 17.380 -8.513 -9.658 1.00 67.94 71 ALA A C 1
ATOM 528 O O . ALA A 1 71 ? 16.316 -8.122 -10.158 1.00 67.94 71 ALA A O 1
ATOM 529 N N . PRO A 1 72 ? 17.545 -8.615 -8.323 1.00 61.16 72 PRO A N 1
ATOM 530 C CA . PRO A 1 72 ? 16.550 -8.112 -7.389 1.00 61.16 72 PRO A CA 1
ATOM 531 C C . PRO A 1 72 ? 16.236 -6.664 -7.752 1.00 61.16 72 PRO A C 1
ATOM 533 O O . PRO A 1 72 ? 17.152 -5.843 -7.836 1.00 61.16 72 PRO A O 1
ATOM 536 N N . VAL A 1 73 ? 14.960 -6.350 -7.993 1.00 63.28 73 VAL A N 1
ATOM 537 C CA . VAL A 1 73 ? 14.553 -4.949 -8.104 1.00 63.28 73 VAL A CA 1
ATOM 538 C C . VAL A 1 73 ? 14.927 -4.309 -6.772 1.00 63.28 73 VAL A C 1
ATOM 540 O O . VAL A 1 73 ? 14.512 -4.829 -5.731 1.00 63.28 73 VAL A O 1
ATOM 543 N N . PRO A 1 74 ? 15.752 -3.253 -6.766 1.00 60.75 74 PRO A N 1
ATOM 544 C CA . PRO A 1 74 ? 16.099 -2.613 -5.520 1.00 60.75 74 PRO A CA 1
ATOM 545 C C . PRO A 1 74 ? 14.829 -2.030 -4.907 1.00 60.75 74 PRO A C 1
ATOM 547 O O . PRO A 1 74 ? 14.250 -1.090 -5.448 1.00 60.75 74 PRO A O 1
ATOM 550 N N . VAL A 1 75 ? 14.393 -2.611 -3.792 1.00 63.78 75 VAL A N 1
ATOM 551 C CA . VAL A 1 75 ? 13.342 -2.023 -2.968 1.00 63.78 75 VAL A CA 1
ATOM 552 C C . VAL A 1 75 ? 13.948 -0.752 -2.373 1.00 63.78 75 VAL A C 1
ATOM 554 O O . VAL A 1 75 ? 15.038 -0.834 -1.796 1.00 63.78 75 VAL A O 1
ATOM 557 N N . PRO A 1 76 ? 13.340 0.426 -2.577 1.00 67.69 76 PRO A N 1
ATOM 558 C CA . PRO A 1 76 ? 13.837 1.638 -1.957 1.00 67.69 76 PRO A CA 1
ATOM 559 C C . PRO A 1 76 ? 13.861 1.448 -0.443 1.00 67.69 76 PRO A C 1
ATOM 561 O O . PRO A 1 76 ? 12.913 0.917 0.131 1.00 67.69 76 PRO A O 1
ATOM 564 N N . GLU A 1 77 ? 14.955 1.849 0.194 1.00 78.81 77 GLU A N 1
ATOM 565 C CA . GLU A 1 77 ? 15.005 1.896 1.649 1.00 78.81 77 GLU A CA 1
ATOM 566 C C . GLU A 1 77 ? 14.024 2.979 2.106 1.00 78.81 77 GLU A C 1
ATOM 568 O O . GLU A 1 77 ? 14.164 4.146 1.728 1.00 78.81 77 GLU A O 1
ATOM 573 N N . LEU A 1 78 ? 12.972 2.555 2.806 1.00 85.06 78 LEU A N 1
ATOM 574 C CA . LEU A 1 78 ? 11.906 3.413 3.309 1.00 85.06 78 LEU A CA 1
ATOM 575 C C . LEU A 1 78 ? 12.183 3.731 4.775 1.00 85.06 78 LEU A C 1
ATOM 577 O O . LEU A 1 78 ? 12.256 2.829 5.609 1.00 85.06 78 LEU A O 1
ATOM 581 N N . THR A 1 79 ? 12.284 5.016 5.086 1.00 90.44 79 THR A N 1
ATOM 582 C CA . THR A 1 79 ? 12.316 5.524 6.456 1.00 90.44 79 THR A CA 1
ATOM 583 C C . THR A 1 79 ? 10.912 5.954 6.836 1.00 90.44 79 THR A C 1
ATOM 585 O O . THR A 1 79 ? 10.341 6.805 6.160 1.00 90.44 79 THR A O 1
ATOM 588 N N . CYS A 1 80 ? 10.353 5.388 7.905 1.00 93.50 80 CYS A N 1
ATOM 589 C CA . CYS A 1 8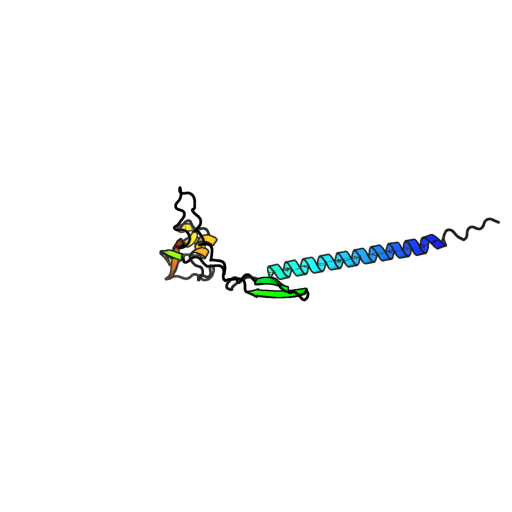0 ? 9.062 5.834 8.413 1.00 93.50 80 CYS A CA 1
ATOM 590 C C . CYS A 1 80 ? 9.215 7.117 9.241 1.00 93.50 80 CYS A C 1
ATOM 592 O O . CYS A 1 80 ? 9.910 7.115 10.255 1.00 93.50 80 CYS A O 1
ATOM 594 N N . ASN A 1 81 ? 8.544 8.189 8.828 1.00 94.06 81 ASN A N 1
ATOM 595 C CA . ASN A 1 81 ? 8.554 9.489 9.500 1.00 94.06 81 ASN A CA 1
ATOM 596 C C . ASN A 1 81 ? 7.422 9.608 10.529 1.00 94.06 81 ASN A C 1
ATOM 598 O O . ASN A 1 81 ? 7.574 10.289 11.541 1.00 94.06 81 ASN A O 1
ATOM 602 N N . LYS A 1 82 ? 6.284 8.944 10.281 1.00 96.19 82 LYS A N 1
ATOM 603 C CA . LYS A 1 82 ? 5.111 8.986 11.161 1.00 96.19 82 LYS A CA 1
ATOM 604 C C . LYS A 1 82 ? 4.547 7.593 11.392 1.00 96.19 82 LYS A C 1
ATOM 606 O O . LYS A 1 82 ? 4.073 6.949 10.460 1.00 96.19 82 LYS A O 1
ATOM 611 N N . VAL A 1 83 ? 4.557 7.165 12.648 1.00 97.06 83 VAL A N 1
ATOM 612 C CA . VAL A 1 83 ? 4.043 5.864 13.085 1.00 97.06 83 VAL A CA 1
ATOM 613 C C . VAL A 1 83 ? 2.695 6.050 13.783 1.00 97.06 83 VAL A C 1
ATOM 615 O O . VAL A 1 83 ? 2.517 6.990 14.555 1.00 97.06 83 VAL A O 1
ATOM 618 N N . HIS A 1 84 ? 1.754 5.144 13.528 1.00 97.44 84 HIS A N 1
ATOM 619 C CA . HIS A 1 84 ? 0.441 5.085 14.169 1.00 97.44 84 HIS A CA 1
ATOM 620 C C . HIS A 1 84 ? 0.189 3.702 14.751 1.00 97.44 84 HIS A C 1
ATOM 622 O O . HIS A 1 84 ? 0.459 2.690 14.106 1.00 97.44 84 HIS A O 1
ATOM 628 N N . GLY A 1 85 ? -0.317 3.664 15.979 1.00 97.62 85 GLY A N 1
ATOM 629 C CA . GLY A 1 85 ? -0.770 2.436 16.620 1.00 97.62 85 GLY A CA 1
ATOM 630 C C . GLY A 1 85 ? -2.264 2.286 16.396 1.00 97.62 85 GLY A C 1
ATOM 631 O O . GLY A 1 85 ? -3.035 3.105 16.892 1.00 97.62 85 GLY A O 1
ATOM 632 N N . VAL A 1 86 ? -2.660 1.248 15.665 1.00 97.56 86 VAL A N 1
ATOM 633 C CA . VAL A 1 86 ? -4.064 1.001 15.310 1.00 97.56 86 VAL A CA 1
ATOM 634 C C . VAL A 1 86 ? -4.932 0.916 16.564 1.00 97.56 86 VAL A C 1
ATOM 636 O O . VAL A 1 86 ? -4.620 0.180 17.501 1.00 97.56 86 VAL A O 1
ATOM 639 N N . GLN A 1 87 ? -6.043 1.640 16.571 1.00 97.75 87 GLN A N 1
ATOM 640 C CA . GLN A 1 87 ? -6.976 1.723 17.687 1.00 97.75 87 GLN A CA 1
ATOM 641 C C . GLN A 1 87 ? -8.196 0.815 17.490 1.00 97.75 87 GLN A C 1
ATOM 643 O O . GLN A 1 87 ? -8.435 0.244 16.423 1.00 97.75 87 GLN A O 1
ATOM 648 N N . ALA A 1 88 ? -8.983 0.653 18.554 1.00 97.19 88 ALA A N 1
ATOM 649 C CA . ALA A 1 88 ? -10.226 -0.104 18.494 1.00 97.19 88 ALA A CA 1
ATOM 650 C C . ALA A 1 88 ? -11.216 0.537 17.507 1.00 97.19 88 ALA A C 1
ATOM 652 O O . ALA A 1 88 ? -11.466 1.737 17.563 1.00 97.19 88 ALA A O 1
ATOM 653 N N . GLY A 1 89 ? -11.789 -0.279 16.620 1.00 95.12 89 GLY A N 1
ATOM 654 C CA . GLY A 1 89 ? -12.729 0.175 15.590 1.00 95.12 89 GLY A CA 1
ATOM 655 C C . GLY A 1 89 ? -12.074 0.697 14.308 1.00 95.12 89 GLY A C 1
ATOM 656 O O . GLY A 1 89 ? -12.782 0.959 13.338 1.00 95.12 89 GLY A O 1
ATOM 657 N N . GLU A 1 90 ? -10.744 0.804 14.259 1.00 96.06 90 GLU A N 1
ATOM 658 C CA . GLU A 1 90 ? -10.035 1.198 13.045 1.00 96.06 90 GLU A CA 1
ATOM 659 C C . GLU A 1 90 ? -9.822 0.019 12.087 1.00 96.06 90 GLU A C 1
ATOM 661 O O . GLU A 1 90 ? -9.537 -1.113 12.480 1.00 96.06 90 GLU A O 1
ATOM 666 N N . THR A 1 91 ? -9.920 0.309 10.793 1.00 95.38 91 THR A N 1
ATOM 667 C CA . THR A 1 91 ? -9.603 -0.607 9.695 1.00 95.38 91 THR A CA 1
ATOM 668 C C . THR A 1 91 ? -8.456 -0.041 8.870 1.00 95.38 91 THR A C 1
ATOM 670 O O . THR A 1 91 ? -8.165 1.154 8.919 1.00 95.38 91 THR A O 1
ATOM 673 N N . CYS A 1 92 ? -7.812 -0.883 8.062 1.00 94.00 92 CYS A N 1
ATOM 674 C CA . CYS A 1 92 ? -6.736 -0.443 7.170 1.00 94.00 92 CYS A CA 1
ATOM 675 C C . CYS A 1 92 ? -7.206 0.709 6.257 1.00 94.00 92 CYS A C 1
ATOM 677 O O . CYS A 1 92 ? -6.489 1.685 6.052 1.00 94.00 92 CYS A O 1
ATOM 679 N N . SER A 1 93 ? -8.463 0.643 5.801 1.00 95.81 93 SER A N 1
ATOM 680 C CA . SER A 1 93 ? -9.098 1.692 5.001 1.00 95.81 93 SER A CA 1
ATOM 681 C C . SER A 1 93 ? -9.316 2.986 5.777 1.00 95.81 93 SER A C 1
ATOM 683 O O . SER A 1 93 ? -9.012 4.052 5.249 1.00 95.81 93 SER A O 1
ATOM 685 N N . SER A 1 94 ? -9.827 2.925 7.011 1.00 96.88 94 SER A N 1
ATOM 686 C CA . SER A 1 94 ? -10.096 4.142 7.788 1.00 96.88 94 SER A CA 1
ATOM 687 C C . SER A 1 94 ? -8.807 4.855 8.194 1.00 96.88 94 SER A C 1
ATOM 689 O O . SER A 1 94 ? -8.751 6.078 8.129 1.00 96.88 94 SER A O 1
ATOM 691 N N . VAL A 1 95 ? -7.757 4.104 8.545 1.00 97.56 95 VAL A N 1
ATOM 692 C CA . VAL A 1 95 ? -6.443 4.667 8.901 1.00 97.56 95 VAL A CA 1
ATOM 693 C C . VAL A 1 95 ? -5.769 5.307 7.685 1.00 97.56 95 VAL A C 1
ATOM 695 O O . VAL A 1 95 ? -5.284 6.437 7.776 1.00 97.56 95 VAL A O 1
ATOM 698 N N . ALA A 1 96 ? -5.772 4.621 6.534 1.00 96.50 96 ALA A N 1
ATOM 699 C CA . ALA A 1 96 ? -5.209 5.157 5.295 1.00 96.50 96 ALA A CA 1
ATOM 700 C C . ALA A 1 96 ? -5.939 6.437 4.856 1.00 96.50 96 ALA A C 1
ATOM 702 O O . ALA A 1 96 ? -5.303 7.474 4.675 1.00 96.50 96 ALA A O 1
ATOM 703 N N . GLN A 1 97 ? -7.274 6.398 4.781 1.00 96.88 97 GLN A N 1
ATOM 704 C CA . GLN A 1 97 ? -8.086 7.552 4.378 1.00 96.88 97 GLN A CA 1
ATOM 705 C C . GLN A 1 97 ? -7.978 8.716 5.367 1.00 96.88 97 GLN A C 1
ATOM 707 O O . GLN A 1 97 ? -7.826 9.858 4.943 1.00 96.88 97 GLN A O 1
ATOM 712 N N . GLY A 1 98 ? -7.990 8.438 6.676 1.00 96.88 98 GLY A N 1
ATOM 713 C CA . GLY A 1 98 ? -7.797 9.452 7.717 1.00 96.88 98 GLY A CA 1
ATOM 714 C C . GLY A 1 98 ? -6.424 10.130 7.657 1.00 96.88 98 GLY A C 1
ATOM 715 O O . GLY A 1 98 ? -6.266 11.247 8.142 1.00 96.88 98 GLY A O 1
ATOM 716 N N . SER A 1 99 ? -5.452 9.482 7.011 1.00 95.62 99 SER A N 1
ATOM 717 C CA . SER A 1 99 ? -4.108 10.016 6.762 1.00 95.62 99 SER A CA 1
ATOM 718 C C . SER A 1 99 ? -3.941 10.600 5.355 1.00 95.62 99 SER A C 1
ATOM 720 O O . SER A 1 99 ? -2.844 11.024 5.005 1.00 95.62 99 SER A O 1
ATOM 722 N N . GLY A 1 100 ? -5.001 10.614 4.539 1.00 96.56 100 GLY A N 1
ATOM 723 C CA . GLY A 1 100 ? -4.962 11.091 3.155 1.00 96.56 100 GLY A CA 1
ATOM 724 C C . GLY A 1 100 ? -4.203 10.179 2.184 1.00 96.56 100 GLY A C 1
ATOM 725 O O . GLY A 1 100 ? -3.805 10.640 1.118 1.00 96.56 100 GLY A O 1
ATOM 726 N N . LEU A 1 101 ? -3.987 8.907 2.531 1.00 95.56 101 LEU A N 1
ATOM 727 C CA . LEU A 1 101 ? -3.266 7.942 1.700 1.00 95.56 101 LEU A CA 1
ATOM 728 C C . LEU A 1 101 ? -4.220 7.106 0.847 1.00 95.56 101 LEU A C 1
ATOM 730 O O . LEU A 1 101 ? -5.283 6.675 1.307 1.00 95.56 101 LEU A O 1
ATOM 734 N N . SER A 1 102 ? -3.791 6.797 -0.378 1.00 95.31 102 SER A N 1
ATOM 735 C CA . SER A 1 102 ? -4.394 5.707 -1.141 1.00 95.31 102 SER A CA 1
ATOM 736 C C . SER A 1 102 ? -4.046 4.352 -0.509 1.00 95.31 102 SER A C 1
ATOM 738 O O . SER A 1 102 ? -3.105 4.229 0.279 1.00 95.31 102 SER A O 1
ATOM 740 N N . GLN A 1 103 ? -4.796 3.306 -0.864 1.00 93.88 103 GLN A N 1
ATOM 741 C CA . GLN A 1 103 ? -4.475 1.945 -0.425 1.00 93.88 103 GLN A CA 1
ATOM 742 C C . GLN A 1 103 ? -3.071 1.517 -0.881 1.00 93.88 103 GLN A C 1
ATOM 744 O O . GLN A 1 103 ? -2.345 0.894 -0.104 1.00 93.88 103 GLN A O 1
ATOM 749 N N . ASP A 1 104 ? -2.689 1.867 -2.110 1.00 92.44 104 ASP A N 1
ATOM 750 C CA . ASP A 1 104 ? -1.390 1.508 -2.679 1.00 92.44 104 ASP A CA 1
ATOM 751 C C . ASP A 1 104 ? -0.244 2.230 -1.963 1.00 92.44 104 ASP A C 1
ATOM 753 O O . ASP A 1 104 ? 0.764 1.597 -1.649 1.00 92.44 104 ASP A O 1
ATOM 757 N N . ASP A 1 105 ? -0.411 3.511 -1.619 1.00 92.75 105 ASP A N 1
ATOM 758 C CA . ASP A 1 105 ? 0.599 4.261 -0.859 1.00 92.75 105 ASP A CA 1
ATOM 759 C C . ASP A 1 105 ? 0.753 3.699 0.558 1.00 92.75 105 ASP A C 1
ATOM 761 O O . ASP A 1 105 ? 1.868 3.451 1.020 1.00 92.75 105 ASP A O 1
ATOM 765 N N . PHE A 1 106 ? -0.369 3.417 1.231 1.00 95.00 106 PHE A N 1
ATOM 766 C CA . PHE A 1 106 ? -0.358 2.828 2.569 1.00 95.00 106 PHE A CA 1
ATOM 767 C C . PHE A 1 106 ? 0.343 1.461 2.584 1.00 95.00 106 PHE A C 1
ATOM 769 O O . PHE A 1 106 ? 1.175 1.202 3.454 1.00 95.00 106 PHE A O 1
ATOM 776 N N . LEU A 1 107 ? 0.052 0.586 1.615 1.00 93.25 107 LEU A N 1
ATOM 777 C CA . LEU A 1 107 ? 0.725 -0.711 1.481 1.00 93.25 107 LEU A CA 1
ATOM 778 C C . LEU A 1 107 ? 2.181 -0.570 1.023 1.00 93.25 107 LEU A C 1
ATOM 780 O O . LEU A 1 107 ? 3.026 -1.373 1.421 1.00 93.25 107 LEU A O 1
ATOM 784 N N . GLY A 1 108 ? 2.494 0.466 0.246 1.00 91.00 108 GLY A N 1
ATOM 785 C CA . GLY A 1 108 ? 3.856 0.826 -0.132 1.00 91.00 108 GLY A CA 1
ATOM 786 C C . GLY A 1 108 ? 4.714 1.197 1.076 1.00 91.00 108 GLY A C 1
ATOM 787 O O . GLY A 1 108 ? 5.855 0.750 1.171 1.00 91.00 108 GLY A O 1
ATOM 788 N N . PHE A 1 109 ? 4.158 1.945 2.032 1.00 93.00 109 PHE A N 1
ATOM 789 C CA . PHE A 1 109 ? 4.832 2.286 3.292 1.00 93.00 109 PHE A CA 1
ATOM 790 C C . PHE A 1 109 ? 4.907 1.099 4.260 1.00 93.00 109 PHE A C 1
ATOM 792 O O . PHE A 1 109 ? 5.796 1.048 5.109 1.00 93.00 109 PHE A O 1
ATOM 799 N N . ASN A 1 110 ? 3.998 0.131 4.120 1.00 93.44 110 ASN A N 1
ATOM 800 C CA . ASN A 1 110 ? 3.834 -0.998 5.030 1.00 93.44 110 ASN A CA 1
ATOM 801 C C . ASN A 1 110 ? 3.896 -2.358 4.310 1.00 93.44 110 ASN A C 1
ATOM 803 O O . ASN A 1 110 ? 2.946 -3.142 4.391 1.00 93.44 110 ASN A O 1
ATOM 807 N N . PRO A 1 111 ? 5.018 -2.709 3.656 1.00 89.44 111 PRO A N 1
ATOM 808 C CA . PRO A 1 111 ? 5.114 -3.923 2.838 1.00 89.44 111 PRO A CA 1
ATOM 809 C C . PRO A 1 111 ? 4.982 -5.231 3.636 1.00 89.44 111 PRO A C 1
ATOM 811 O O . PRO A 1 111 ? 4.814 -6.300 3.052 1.00 89.44 111 PRO A O 1
ATOM 814 N N . ASN A 1 112 ? 5.066 -5.160 4.967 1.00 86.38 112 ASN A N 1
ATOM 815 C CA . ASN A 1 112 ? 4.929 -6.304 5.867 1.00 86.38 112 ASN A CA 1
ATOM 816 C C . ASN A 1 112 ? 3.494 -6.491 6.398 1.00 86.38 112 ASN A C 1
ATOM 818 O O . ASN A 1 112 ? 3.247 -7.439 7.143 1.00 86.38 112 ASN A O 1
ATOM 822 N N . ILE A 1 113 ? 2.552 -5.609 6.044 1.00 90.25 113 ILE A N 1
ATOM 823 C CA . ILE A 1 113 ? 1.169 -5.667 6.525 1.00 90.25 113 ILE A CA 1
ATOM 824 C C . ILE A 1 113 ? 0.281 -6.392 5.516 1.00 90.25 113 ILE A C 1
ATOM 826 O O . ILE A 1 113 ? 0.335 -6.163 4.311 1.00 90.25 113 ILE A O 1
ATOM 830 N N . ASN A 1 114 ? -0.597 -7.249 6.035 1.00 91.38 114 ASN A N 1
ATOM 831 C CA . ASN A 1 114 ? -1.740 -7.748 5.287 1.00 91.38 114 ASN A CA 1
ATOM 832 C C . ASN A 1 114 ? -2.943 -6.836 5.558 1.00 91.38 114 ASN A C 1
ATOM 834 O O . ASN A 1 114 ? -3.398 -6.746 6.700 1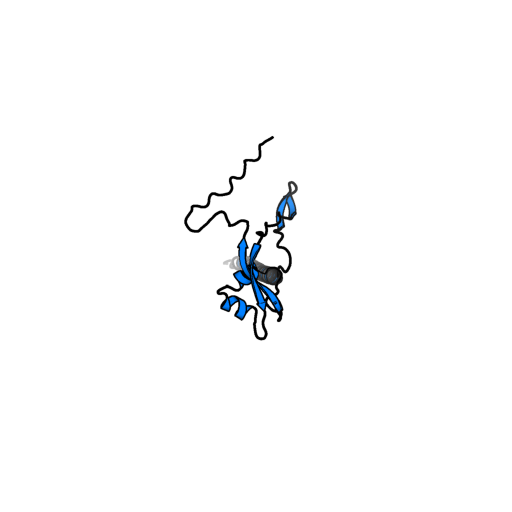.00 91.38 114 ASN A O 1
ATOM 838 N N . TYR A 1 115 ? -3.460 -6.202 4.503 1.00 88.94 115 TYR A N 1
ATOM 839 C CA . TYR A 1 115 ? -4.557 -5.231 4.565 1.00 88.94 115 TYR A CA 1
ATOM 840 C C . TYR A 1 115 ? -5.815 -5.760 5.281 1.00 88.94 115 TYR A C 1
ATOM 842 O O . TYR A 1 115 ? -6.523 -5.004 5.938 1.00 88.94 115 TYR A O 1
ATOM 850 N N . GLU A 1 116 ? -6.074 -7.069 5.200 1.00 90.00 116 GLU A N 1
ATOM 851 C CA . GLU A 1 116 ? -7.252 -7.716 5.794 1.00 90.00 116 GLU A CA 1
ATOM 852 C C . GLU A 1 116 ? -7.029 -8.203 7.235 1.00 90.00 116 GLU A C 1
ATOM 854 O O . GLU A 1 116 ? -7.980 -8.589 7.909 1.00 90.00 116 GLU A O 1
ATOM 859 N N . LYS A 1 117 ? -5.779 -8.226 7.719 1.00 92.00 117 LYS A N 1
ATOM 860 C CA . LYS A 1 117 ? -5.409 -8.806 9.026 1.00 92.00 117 LYS A CA 1
ATOM 861 C C . LYS A 1 117 ? -4.756 -7.801 9.975 1.00 92.00 117 LYS A C 1
ATOM 863 O O . LYS A 1 117 ? -4.004 -8.187 10.869 1.00 92.00 117 LYS A O 1
ATOM 868 N N . MET A 1 118 ? -5.013 -6.514 9.775 1.00 93.25 118 MET A N 1
ATOM 869 C CA . MET A 1 118 ? -4.598 -5.473 10.712 1.00 93.25 118 MET A CA 1
ATOM 870 C C . MET A 1 118 ? -5.400 -5.591 12.018 1.00 93.25 118 MET A C 1
ATOM 872 O O . MET A 1 118 ? -6.588 -5.901 11.991 1.00 93.25 118 MET A O 1
ATOM 876 N N . PHE A 1 119 ? -4.751 -5.365 13.159 1.00 93.94 119 PHE A N 1
ATOM 877 C CA . PHE A 1 119 ? -5.349 -5.531 14.485 1.00 93.94 119 PHE A CA 1
ATOM 878 C C . PHE A 1 119 ? -4.975 -4.368 15.409 1.00 93.94 119 PHE A C 1
ATOM 880 O O . PHE A 1 119 ? -4.050 -3.610 15.127 1.00 93.94 119 PHE A O 1
ATOM 887 N N . ILE A 1 120 ? -5.697 -4.233 16.520 1.00 96.62 120 ILE A N 1
ATOM 888 C CA . ILE A 1 120 ? -5.489 -3.172 17.513 1.00 96.62 120 ILE A CA 1
ATOM 889 C C . ILE A 1 120 ? -4.083 -3.289 18.116 1.00 96.62 120 ILE A C 1
ATOM 891 O O . ILE A 1 120 ? -3.680 -4.362 18.558 1.00 96.62 120 ILE A O 1
ATOM 895 N N . GLY A 1 121 ? -3.340 -2.186 18.148 1.00 94.75 121 GLY A N 1
ATOM 896 C CA . GLY A 1 121 ? -1.954 -2.127 18.611 1.00 94.75 121 GLY A CA 1
ATOM 897 C C . GLY A 1 121 ? -0.914 -2.484 17.546 1.00 94.75 121 GLY A C 1
ATOM 898 O O . GLY A 1 121 ? 0.279 -2.444 17.835 1.00 94.75 121 GLY A O 1
ATOM 899 N N . HIS A 1 122 ? -1.326 -2.807 16.315 1.00 95.94 122 HIS A N 1
ATOM 900 C CA . HIS A 1 122 ? -0.393 -2.967 15.200 1.00 95.94 122 HIS A CA 1
ATOM 901 C C . HIS A 1 122 ? 0.187 -1.596 14.821 1.00 95.94 122 HIS A C 1
ATOM 903 O O . HIS A 1 122 ? -0.559 -0.643 14.594 1.00 95.94 122 HIS A O 1
ATOM 909 N N . TRP A 1 123 ? 1.514 -1.491 14.756 1.00 96.62 123 TRP A N 1
ATOM 910 C CA . TRP A 1 123 ? 2.204 -0.271 14.339 1.00 96.62 123 TRP A CA 1
ATOM 911 C C . TRP A 1 123 ? 2.267 -0.167 12.818 1.00 96.62 123 TRP A C 1
ATOM 913 O O . TRP A 1 123 ? 2.789 -1.064 12.156 1.00 96.62 123 TRP A O 1
ATOM 923 N N . VAL A 1 124 ? 1.756 0.935 12.277 1.00 97.00 124 VAL A N 1
ATOM 924 C CA . VAL A 1 124 ? 1.728 1.215 10.838 1.00 97.00 124 VAL A CA 1
ATOM 925 C C . VAL A 1 124 ? 2.395 2.550 10.542 1.00 97.00 124 VAL A C 1
ATOM 927 O O . VAL A 1 124 ? 2.370 3.472 11.354 1.00 97.00 124 VAL A O 1
ATOM 930 N N . CYS A 1 125 ? 2.996 2.660 9.368 1.00 97.25 125 CYS A N 1
ATOM 931 C CA . CYS A 1 125 ? 3.600 3.879 8.874 1.00 97.25 125 CYS A CA 1
ATOM 932 C C . CYS A 1 125 ? 2.593 4.695 8.058 1.00 97.25 125 CYS A C 1
ATOM 934 O O . CYS A 1 125 ? 1.980 4.167 7.130 1.00 97.25 125 CYS A O 1
ATOM 936 N N . LEU A 1 126 ? 2.442 5.975 8.387 1.00 96.69 126 LEU A N 1
ATOM 937 C CA . LEU A 1 126 ? 1.540 6.913 7.709 1.00 96.69 126 LEU A CA 1
ATOM 938 C C . LEU A 1 126 ? 2.279 7.927 6.833 1.00 96.69 126 LEU A C 1
ATOM 940 O O . LEU A 1 126 ? 1.660 8.636 6.051 1.00 96.69 126 LEU A O 1
ATOM 944 N N . GLU A 1 127 ? 3.598 8.013 6.969 1.00 95.06 127 GLU A N 1
ATOM 945 C CA . GLU A 1 127 ? 4.436 8.889 6.160 1.00 95.06 127 GLU A CA 1
ATOM 946 C C . GLU A 1 127 ? 5.830 8.280 6.072 1.00 95.06 127 GLU A C 1
ATOM 948 O O . GLU A 1 127 ? 6.418 7.968 7.109 1.00 95.06 127 GLU A O 1
ATOM 953 N N . ALA A 1 128 ? 6.358 8.104 4.861 1.00 91.19 128 ALA A N 1
ATOM 954 C CA . ALA A 1 128 ? 7.678 7.528 4.655 1.00 91.19 128 ALA A CA 1
ATOM 955 C C . ALA A 1 128 ? 8.497 8.291 3.608 1.00 91.19 128 ALA A C 1
ATOM 957 O O . ALA A 1 128 ? 7.976 8.734 2.585 1.00 91.19 128 ALA A O 1
ATOM 958 N N . THR A 1 129 ? 9.806 8.372 3.838 1.00 88.00 129 THR A N 1
ATOM 959 C CA . THR A 1 129 ? 10.780 8.904 2.880 1.00 88.00 129 THR A CA 1
ATOM 960 C C . THR A 1 129 ? 11.555 7.756 2.248 1.00 88.00 129 THR A C 1
ATOM 962 O O . THR A 1 129 ? 12.059 6.876 2.941 1.00 88.00 129 THR A O 1
ATOM 965 N N . SER A 1 130 ? 11.702 7.775 0.925 1.00 81.50 130 SER A N 1
ATOM 966 C CA . SER A 1 130 ? 12.571 6.839 0.208 1.00 81.50 130 SER A CA 1
ATOM 967 C C . SER A 1 130 ? 13.987 7.403 0.110 1.00 81.50 130 SER A C 1
ATOM 969 O O . SER A 1 130 ? 14.198 8.464 -0.484 1.00 81.50 130 SER A O 1
ATOM 971 N N . ALA A 1 131 ? 14.980 6.660 0.607 1.00 65.06 131 ALA A N 1
ATOM 972 C CA . ALA A 1 131 ? 16.394 7.045 0.554 1.00 65.06 131 ALA A CA 1
ATOM 973 C C . ALA A 1 131 ? 16.920 7.244 -0.884 1.00 65.06 131 ALA A C 1
ATOM 975 O O . ALA A 1 131 ? 17.957 7.868 -1.093 1.00 65.06 131 ALA A O 1
ATOM 976 N N . ARG A 1 132 ? 16.195 6.748 -1.899 1.00 57.56 132 ARG A N 1
ATOM 977 C CA . ARG A 1 132 ? 16.551 6.901 -3.320 1.00 57.56 132 ARG A CA 1
ATOM 978 C C . ARG A 1 132 ? 15.911 8.111 -4.003 1.00 57.56 132 ARG A C 1
ATOM 980 O O . ARG A 1 132 ? 16.265 8.394 -5.142 1.00 57.56 132 ARG A O 1
ATOM 987 N N . LEU A 1 133 ? 14.987 8.809 -3.337 1.00 51.72 133 LEU A N 1
ATOM 988 C CA . LEU A 1 133 ? 14.241 9.941 -3.905 1.00 51.72 133 LEU A CA 1
ATOM 989 C C . LEU A 1 133 ? 14.609 11.302 -3.297 1.00 51.72 133 LEU A C 1
ATOM 991 O O . LEU A 1 133 ? 14.131 12.322 -3.782 1.00 51.72 133 LEU A O 1
ATOM 995 N N . SER A 1 134 ? 15.537 11.357 -2.336 1.00 48.28 134 SER A N 1
ATOM 996 C CA . SER A 1 134 ? 16.026 12.627 -1.762 1.00 48.28 134 SER A CA 1
ATOM 997 C C . SER A 1 134 ? 16.843 13.503 -2.744 1.00 48.28 134 SER A C 1
ATOM 999 O O . SER A 1 134 ? 17.371 14.542 -2.367 1.00 48.28 134 SER A O 1
ATOM 1001 N N . ALA A 1 135 ? 16.956 13.116 -4.023 1.00 47.53 135 ALA A N 1
ATOM 1002 C CA . ALA A 1 135 ? 17.646 13.897 -5.056 1.00 47.53 135 ALA A CA 1
ATOM 1003 C C . ALA A 1 135 ? 16.718 14.736 -5.960 1.00 47.53 135 ALA A C 1
ATOM 1005 O O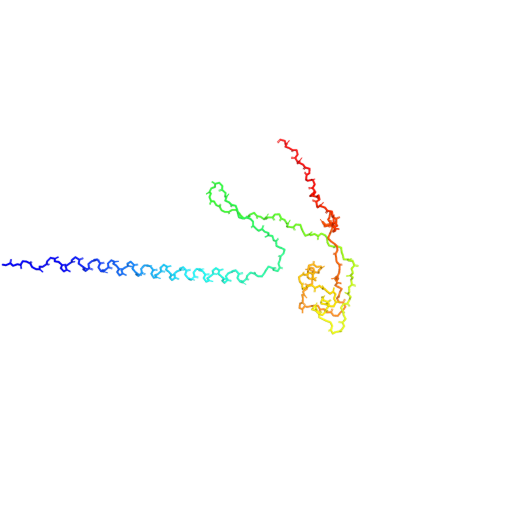 . ALA A 1 135 ? 17.222 15.467 -6.808 1.00 47.53 135 ALA A O 1
ATOM 1006 N N . CYS A 1 136 ? 15.390 14.678 -5.798 1.00 50.34 136 CYS A N 1
ATOM 1007 C CA . CYS A 1 136 ? 14.480 15.552 -6.547 1.00 50.34 136 CYS A CA 1
ATOM 1008 C C . CYS A 1 136 ? 13.467 16.206 -5.601 1.00 50.34 136 CYS A C 1
ATOM 1010 O O . CYS A 1 136 ? 12.349 15.726 -5.433 1.00 50.34 136 CYS A O 1
ATOM 1012 N N . MET A 1 137 ? 13.866 17.310 -4.966 1.00 43.94 137 MET A N 1
ATOM 1013 C CA . MET A 1 137 ? 12.919 18.219 -4.310 1.00 43.94 137 MET A CA 1
ATOM 1014 C C . MET A 1 137 ? 12.017 18.889 -5.372 1.00 43.94 137 MET A C 1
ATOM 1016 O O . MET A 1 137 ? 12.477 19.102 -6.501 1.00 43.94 137 MET A O 1
ATOM 1020 N N . PRO A 1 138 ? 10.757 19.257 -5.056 1.00 46.94 138 PRO A N 1
ATOM 1021 C CA . PRO A 1 138 ? 9.871 19.920 -6.011 1.00 46.94 138 PRO A CA 1
ATOM 1022 C C . PRO A 1 138 ? 10.462 21.274 -6.428 1.00 46.94 138 PRO A C 1
ATOM 1024 O O . PRO A 1 138 ? 10.569 22.184 -5.611 1.00 46.94 138 PRO A O 1
ATOM 1027 N N . GLY A 1 139 ? 10.864 21.397 -7.696 1.00 55.16 139 GLY A N 1
ATOM 1028 C CA . GLY A 1 139 ? 11.365 22.648 -8.279 1.00 55.16 139 GLY A CA 1
ATOM 1029 C C . GLY A 1 139 ? 12.798 22.618 -8.814 1.00 55.16 139 GLY A C 1
ATOM 1030 O O . GLY A 1 139 ? 13.209 23.599 -9.429 1.00 55.16 139 GLY A O 1
ATOM 1031 N N . LEU A 1 140 ? 13.547 21.519 -8.658 1.00 51.47 140 LEU A N 1
ATOM 1032 C CA . LEU A 1 140 ? 14.864 21.381 -9.286 1.00 51.47 140 LEU A CA 1
ATOM 1033 C C . LEU A 1 140 ? 14.934 20.131 -10.168 1.00 51.47 140 LEU A C 1
ATOM 1035 O O . LEU A 1 140 ? 14.553 19.033 -9.770 1.00 51.47 140 LEU A O 1
ATOM 1039 N N . ILE A 1 141 ? 15.398 20.344 -11.397 1.00 53.97 141 ILE A N 1
ATOM 1040 C CA . ILE A 1 141 ? 15.574 19.353 -12.460 1.00 53.97 141 ILE A CA 1
ATOM 1041 C C . ILE A 1 141 ? 16.341 18.152 -11.890 1.00 53.97 141 ILE A C 1
ATOM 1043 O O . ILE A 1 141 ? 17.438 18.324 -11.363 1.00 53.97 141 ILE A O 1
ATOM 1047 N N . CYS A 1 142 ? 15.778 16.944 -11.987 1.00 49.97 142 CYS A N 1
ATOM 1048 C CA . CYS A 1 142 ? 16.447 15.725 -11.539 1.00 49.97 142 CYS A CA 1
ATOM 1049 C C . CYS A 1 142 ? 17.792 15.558 -12.264 1.00 49.97 142 CYS A C 1
ATOM 1051 O O . CYS A 1 142 ? 17.828 15.187 -13.439 1.00 49.97 142 CYS A O 1
ATOM 1053 N N . ALA A 1 143 ? 18.908 15.778 -11.567 1.00 46.03 143 ALA A N 1
ATOM 1054 C CA . ALA A 1 143 ? 20.181 15.227 -11.998 1.00 46.03 143 ALA A CA 1
ATOM 1055 C C . ALA A 1 143 ? 20.115 13.718 -11.744 1.00 46.03 143 ALA A C 1
ATOM 1057 O O . ALA A 1 143 ? 20.056 13.267 -10.599 1.00 46.03 143 ALA A O 1
ATOM 1058 N N . ALA A 1 144 ? 20.080 12.928 -12.819 1.00 52.16 144 ALA A N 1
ATOM 1059 C CA . ALA A 1 144 ? 20.307 11.495 -12.715 1.00 52.16 144 ALA A CA 1
ATOM 1060 C C . ALA A 1 144 ? 21.618 11.259 -11.940 1.00 52.16 144 ALA A C 1
ATOM 1062 O O . ALA A 1 144 ? 22.575 12.014 -12.147 1.00 52.16 144 ALA A O 1
ATOM 1063 N N . PRO A 1 145 ? 21.711 10.232 -11.075 1.00 47.34 145 PRO A N 1
ATOM 1064 C CA . PRO A 1 145 ? 23.000 9.852 -10.525 1.00 47.34 145 PRO A CA 1
ATOM 1065 C C . PRO A 1 145 ? 23.926 9.571 -11.709 1.00 47.34 145 PRO A C 1
ATOM 1067 O O . PRO A 1 145 ? 23.635 8.704 -12.537 1.00 47.34 145 PRO A O 1
ATOM 1070 N N . LEU A 1 146 ? 25.006 10.349 -11.819 1.00 46.59 146 LEU A N 1
ATOM 1071 C CA . LEU A 1 146 ? 26.096 10.076 -12.743 1.00 46.59 146 LEU A CA 1
ATOM 1072 C C . LEU A 1 146 ? 26.607 8.681 -12.394 1.00 46.59 146 LEU A C 1
ATOM 1074 O O . LEU A 1 146 ? 27.366 8.509 -11.444 1.00 46.59 146 LEU A O 1
ATOM 1078 N N . VAL A 1 147 ? 26.144 7.672 -13.128 1.00 50.69 147 VAL A N 1
ATOM 1079 C CA . VAL A 1 147 ? 26.761 6.352 -13.123 1.00 50.69 147 VAL A CA 1
ATOM 1080 C C . VAL A 1 147 ? 28.209 6.597 -13.547 1.00 50.69 147 VAL A C 1
ATOM 1082 O O . VAL A 1 147 ? 28.420 7.048 -14.677 1.00 50.69 147 VAL A O 1
ATOM 1085 N N . PRO A 1 148 ? 29.222 6.366 -12.690 1.00 43.97 148 PRO A N 1
ATOM 1086 C CA . PRO A 1 148 ? 30.592 6.448 -13.152 1.00 43.97 148 PRO A CA 1
ATOM 1087 C C . PRO A 1 148 ? 30.749 5.351 -14.200 1.00 43.97 148 PRO A C 1
ATOM 1089 O O . PRO A 1 148 ? 30.507 4.176 -13.920 1.00 43.97 148 PRO A O 1
ATOM 1092 N N . ALA A 1 149 ? 31.094 5.750 -15.424 1.00 47.34 149 ALA A N 1
ATOM 1093 C CA . ALA A 1 149 ? 31.411 4.832 -16.501 1.00 47.34 149 ALA A CA 1
ATOM 1094 C C . ALA A 1 149 ? 32.446 3.828 -15.977 1.00 47.34 149 ALA A C 1
ATOM 1096 O O . ALA A 1 149 ? 33.606 4.175 -15.741 1.00 47.34 149 ALA A O 1
ATOM 1097 N N . SER A 1 150 ? 32.017 2.589 -15.732 1.00 52.41 150 SER A N 1
ATOM 1098 C CA . SER A 1 150 ? 32.912 1.525 -15.312 1.00 52.41 150 SER A CA 1
ATOM 1099 C C . SER A 1 150 ? 33.877 1.259 -16.463 1.00 52.41 150 SER A C 1
ATOM 1101 O O . SER A 1 150 ? 33.520 0.669 -17.482 1.00 52.41 150 SER A O 1
ATOM 1103 N N . ARG A 1 151 ? 35.085 1.791 -16.283 1.00 58.59 151 ARG A N 1
ATOM 1104 C CA . ARG A 1 151 ? 36.353 1.496 -16.945 1.00 58.59 151 ARG A CA 1
ATOM 1105 C C . ARG A 1 151 ? 36.325 0.148 -17.689 1.00 58.59 151 ARG A C 1
ATOM 1107 O O . ARG A 1 151 ? 36.310 -0.906 -17.057 1.00 58.59 151 ARG A O 1
ATOM 1114 N N . ARG A 1 152 ? 36.349 0.203 -19.028 1.00 50.81 152 ARG A N 1
ATOM 1115 C CA . ARG A 1 152 ? 36.683 -0.952 -19.876 1.00 50.81 152 ARG A CA 1
ATOM 1116 C C . ARG A 1 152 ? 38.090 -1.423 -19.491 1.00 50.81 152 ARG A C 1
ATOM 1118 O O . ARG A 1 152 ? 38.996 -0.592 -19.404 1.00 50.81 152 ARG A O 1
ATOM 1125 N N . ARG A 1 153 ? 38.246 -2.716 -19.219 1.00 57.03 153 ARG A N 1
ATOM 1126 C CA . ARG A 1 153 ? 39.513 -3.418 -19.449 1.00 57.03 153 ARG A CA 1
ATOM 1127 C C . ARG A 1 153 ? 39.432 -4.054 -20.822 1.00 57.03 153 ARG A C 1
ATOM 1129 O O . ARG A 1 153 ? 38.307 -4.476 -21.173 1.00 57.03 153 ARG A O 1
#

Secondary structure (DSSP, 8-state):
-----SSHHHHHHHHHHHHHHHHHHHHHHHHHHHHHHHHHHHHHT----S----EEEEE-TTS-EEEEEPPPP----EEEEEEEEPPTT--HHHHHHHTT--HHHHHHH-TT--TT---TT-EEEEEEEETTTTT--TTS-------------

Radius of gyration: 31.46 Å; chains: 1; bounding box: 66×62×98 Å

InterPro domains:
  IPR018392 LysM domain [PS51782] (82-126)
  IPR036779 LysM domain superfamily [G3DSA:3.10.350.10] (79-126)
  IPR036779 LysM domain superfamily [SSF54106] (80-126)
  IPR052210 Secreted LysM effector LysM1-like [PTHR34997] (70-131)

Foldseek 3Di:
DDDPDDPPVVVVVVVVVVVVVVVVVVVVVVVVVVVVVVVVVVVVPDDPPDQDFPFDWDADPVRDTDTDRHDRPDLFDKDFPDKDFAAPPDALVNLQVVLVHDSVVQCSQVVPDDRHPDDGRDIGGSDIDGPVPPQDDPPDDRDDPPPPPPDDD

pLDDT: mean 73.4, std 17.88, range [43.03, 97.75]